Protein AF-A0A3D3TQZ2-F1 (afdb_monomer_lite)

Structure (mmCIF, N/CA/C/O backbone):
data_AF-A0A3D3TQZ2-F1
#
_entry.id   AF-A0A3D3TQZ2-F1
#
loop_
_atom_site.group_PDB
_atom_site.id
_atom_site.type_symbol
_atom_site.label_atom_id
_atom_site.label_alt_id
_atom_site.label_comp_id
_atom_site.label_asym_id
_atom_site.label_entity_id
_atom_site.label_seq_id
_atom_site.pdbx_PDB_ins_code
_atom_site.Cartn_x
_atom_site.Cartn_y
_atom_site.Cartn_z
_atom_site.occupancy
_atom_site.B_iso_or_equiv
_atom_site.auth_seq_id
_atom_site.auth_comp_id
_atom_site.auth_asym_id
_atom_site.auth_atom_id
_atom_site.pdbx_PDB_model_num
ATOM 1 N N . MET A 1 1 ? -5.669 22.624 -3.097 1.00 35.56 1 MET A N 1
ATOM 2 C CA . MET A 1 1 ? -6.122 21.303 -2.611 1.00 35.56 1 MET A CA 1
ATOM 3 C C . MET A 1 1 ? -7.088 20.738 -3.636 1.00 35.56 1 MET A C 1
ATOM 5 O O . MET A 1 1 ? -8.166 21.293 -3.800 1.00 35.56 1 MET A O 1
ATOM 9 N N . ILE A 1 2 ? -6.686 19.720 -4.396 1.00 30.61 2 ILE A N 1
ATOM 10 C CA . ILE A 1 2 ? -7.606 19.037 -5.312 1.00 30.61 2 ILE A CA 1
ATOM 11 C C . ILE A 1 2 ? -8.551 18.220 -4.428 1.00 30.61 2 ILE A C 1
ATOM 13 O O . ILE A 1 2 ? -8.121 17.253 -3.806 1.00 30.61 2 ILE A O 1
ATOM 17 N N . GLN A 1 3 ? -9.818 18.628 -4.320 1.00 32.72 3 GLN A N 1
ATOM 18 C CA . GLN A 1 3 ? -10.843 17.768 -3.736 1.00 32.72 3 GLN A CA 1
ATOM 19 C C . GLN A 1 3 ? -11.040 16.571 -4.672 1.00 32.72 3 GLN A C 1
ATOM 21 O O . GLN A 1 3 ? -11.679 16.689 -5.720 1.00 32.72 3 GLN A O 1
ATOM 26 N N . LEU A 1 4 ? -10.514 15.409 -4.285 1.00 42.62 4 LEU A N 1
ATOM 27 C CA . LEU A 1 4 ? -10.964 14.110 -4.783 1.00 42.62 4 LEU A CA 1
ATOM 28 C C . LEU A 1 4 ? -12.399 13.901 -4.278 1.00 42.62 4 LEU A C 1
ATOM 30 O O . LEU A 1 4 ? -12.632 13.224 -3.287 1.00 42.62 4 LEU A O 1
ATOM 34 N N . LYS A 1 5 ? -13.367 14.554 -4.931 1.00 44.31 5 LYS A N 1
ATOM 35 C CA . LYS A 1 5 ? -14.749 14.774 -4.458 1.00 44.31 5 LYS A CA 1
ATOM 36 C C . LYS A 1 5 ? -15.580 13.512 -4.150 1.00 44.31 5 LYS A C 1
ATOM 38 O O . LYS A 1 5 ? -16.738 13.651 -3.782 1.00 44.31 5 LYS A O 1
ATOM 43 N N . ASN A 1 6 ? -15.035 12.309 -4.335 1.00 49.56 6 ASN A N 1
ATOM 44 C CA . ASN A 1 6 ? -15.738 11.034 -4.169 1.00 49.56 6 ASN A CA 1
ATOM 45 C C . ASN A 1 6 ? -14.863 9.910 -3.569 1.00 49.56 6 ASN A C 1
ATOM 47 O O . ASN A 1 6 ? -15.240 8.749 -3.696 1.00 49.56 6 ASN A O 1
ATOM 51 N N . GLN A 1 7 ? -13.703 10.209 -2.971 1.00 44.56 7 GLN A N 1
ATOM 52 C CA . GLN A 1 7 ? -12.875 9.182 -2.327 1.00 44.56 7 GLN A CA 1
ATOM 53 C C . GLN A 1 7 ? -12.897 9.378 -0.811 1.00 44.56 7 GLN A C 1
ATOM 55 O O . GLN A 1 7 ? -12.428 10.406 -0.333 1.00 44.56 7 GLN A O 1
ATOM 60 N N . LEU A 1 8 ? -13.451 8.402 -0.089 1.00 51.88 8 LEU A N 1
ATOM 61 C CA . LEU A 1 8 ? -13.454 8.383 1.372 1.00 51.88 8 LEU A CA 1
ATOM 62 C C . LEU A 1 8 ? -12.050 8.053 1.890 1.00 51.88 8 LEU A C 1
ATOM 64 O O . LEU A 1 8 ? -11.363 7.167 1.369 1.00 51.88 8 LEU A O 1
ATOM 68 N N . LEU A 1 9 ? -11.595 8.844 2.856 1.00 55.66 9 LEU A N 1
ATOM 69 C CA . LEU A 1 9 ? -10.313 8.709 3.531 1.00 55.66 9 LEU A CA 1
ATOM 70 C C . LEU A 1 9 ? -10.485 7.852 4.786 1.00 55.66 9 LEU A C 1
ATOM 72 O O . LEU A 1 9 ? -11.559 7.796 5.374 1.00 55.66 9 LEU A O 1
ATOM 76 N N . LEU A 1 10 ? -9.401 7.223 5.245 1.00 56.28 10 LEU A N 1
ATOM 77 C CA . LEU A 1 10 ? -9.411 6.439 6.487 1.00 56.28 10 LEU A CA 1
ATOM 78 C C . LEU A 1 10 ? -9.872 7.280 7.696 1.00 56.28 10 LEU A C 1
ATOM 80 O O . LEU A 1 10 ? -10.566 6.780 8.576 1.00 56.28 10 LEU A O 1
ATOM 84 N N . SER A 1 11 ? -9.529 8.571 7.695 1.00 56.47 11 SER A N 1
ATOM 85 C CA . SER A 1 11 ? -9.971 9.560 8.684 1.00 56.47 11 SER A CA 1
ATOM 86 C C . SER A 1 11 ? -11.468 9.848 8.668 1.00 56.47 11 SER A C 1
ATOM 88 O O . SER A 1 11 ? -11.990 10.323 9.664 1.00 56.47 11 SER A O 1
ATOM 90 N N . ASP A 1 12 ? -12.148 9.605 7.547 1.00 56.94 12 ASP A N 1
ATOM 91 C CA . ASP A 1 12 ? -13.590 9.841 7.442 1.00 56.94 12 ASP A CA 1
ATOM 92 C C . ASP A 1 12 ? -14.388 8.719 8.136 1.00 56.94 12 ASP A C 1
ATOM 94 O O . ASP A 1 12 ? -15.592 8.853 8.323 1.00 56.94 12 ASP A O 1
ATOM 98 N N . ILE A 1 13 ? -13.717 7.615 8.500 1.00 54.47 13 ILE A N 1
ATOM 99 C CA . ILE A 1 13 ? -14.319 6.392 9.055 1.00 54.47 13 ILE A CA 1
ATOM 100 C C . ILE A 1 13 ? -13.888 6.166 10.512 1.00 54.47 13 ILE A C 1
ATOM 102 O O . ILE A 1 13 ? -14.687 5.727 11.334 1.00 54.47 13 ILE A O 1
ATOM 106 N N . TYR A 1 14 ? -12.639 6.482 10.862 1.00 59.88 14 TYR A N 1
ATOM 107 C CA . TYR A 1 14 ? -12.097 6.224 12.196 1.00 59.88 14 TYR A CA 1
ATOM 108 C C . TYR A 1 14 ? -11.654 7.525 12.865 1.00 59.88 14 TYR A C 1
ATOM 110 O O . TYR A 1 14 ? -10.510 7.927 12.680 1.00 59.88 14 TYR A O 1
ATOM 118 N N . GLU A 1 15 ? -12.520 8.156 13.667 1.00 59.81 15 GLU A N 1
ATOM 119 C CA . GLU A 1 15 ? -12.215 9.418 14.377 1.00 59.81 15 GLU A CA 1
ATOM 120 C C . GLU A 1 15 ? -10.935 9.320 15.228 1.00 59.81 15 GLU A C 1
ATOM 122 O O . GLU A 1 15 ? -10.073 10.188 15.158 1.00 59.81 15 GLU A O 1
ATOM 127 N N . GLU A 1 16 ? -10.725 8.200 15.928 1.00 59.53 16 GLU A N 1
ATOM 128 C CA . GLU A 1 16 ? -9.516 7.966 16.742 1.00 59.53 16 GLU A CA 1
ATOM 129 C C . GLU A 1 16 ? -8.221 7.870 15.911 1.00 59.53 16 GLU A C 1
ATOM 131 O O . GLU A 1 16 ? -7.114 8.082 16.413 1.00 59.53 16 GLU A O 1
ATOM 136 N N . VAL A 1 17 ? -8.345 7.525 14.627 1.00 58.50 17 VAL A N 1
ATOM 137 C CA . VAL A 1 17 ? -7.237 7.492 13.662 1.00 58.50 17 VAL A CA 1
ATOM 138 C C . VAL A 1 17 ? -7.191 8.791 12.857 1.00 58.50 17 VAL A C 1
ATOM 140 O O . VAL A 1 17 ? -6.137 9.126 12.321 1.00 58.50 17 VAL A O 1
ATOM 143 N N . ALA A 1 18 ? -8.293 9.541 12.792 1.00 60.00 18 ALA A N 1
ATOM 144 C CA . ALA A 1 18 ? -8.422 10.784 12.052 1.00 60.00 18 ALA A CA 1
ATOM 145 C C . ALA A 1 18 ? -7.456 11.838 12.579 1.00 60.00 18 ALA A C 1
ATOM 147 O O . ALA A 1 18 ? -6.769 12.448 11.765 1.00 60.00 18 ALA A O 1
ATOM 148 N N . ASP A 1 19 ? -7.302 11.956 13.900 1.00 62.97 19 ASP A N 1
ATOM 149 C CA . ASP A 1 19 ? -6.331 12.868 14.513 1.00 62.97 19 ASP A CA 1
ATOM 150 C C . ASP A 1 19 ? -4.907 12.565 14.014 1.00 62.97 19 ASP A C 1
ATOM 152 O O . ASP A 1 19 ? -4.181 13.443 13.559 1.00 62.97 19 ASP A O 1
ATOM 156 N N . TYR A 1 20 ? -4.507 11.292 13.964 1.00 62.59 20 TYR A N 1
ATOM 157 C CA . TYR A 1 20 ? -3.187 10.912 13.444 1.00 62.59 20 TYR A CA 1
ATOM 158 C C . TYR A 1 20 ? -3.079 11.007 11.921 1.00 62.59 20 TYR A C 1
ATOM 160 O O . TYR A 1 20 ? -2.020 11.329 11.391 1.00 62.59 20 TYR A O 1
ATOM 168 N N . PHE A 1 21 ? -4.150 10.713 11.195 1.00 62.72 21 PHE A N 1
ATOM 169 C CA . PHE A 1 21 ? -4.146 10.674 9.736 1.00 62.72 21 PHE A CA 1
ATOM 170 C C . PHE A 1 21 ? -4.248 12.077 9.112 1.00 62.72 21 PHE A C 1
ATOM 172 O O . PHE A 1 21 ? -3.693 12.316 8.035 1.00 62.72 21 PHE A O 1
ATOM 179 N N . GLN A 1 22 ? -4.923 13.011 9.788 1.00 62.84 22 GLN A N 1
ATOM 180 C CA . GLN A 1 22 ? -5.121 14.397 9.357 1.00 62.84 22 GLN A CA 1
ATOM 181 C C . GLN A 1 22 ? -4.151 15.369 10.034 1.00 62.84 22 GLN A C 1
ATOM 183 O O . GLN A 1 22 ? -3.603 16.225 9.339 1.00 62.84 22 GLN A O 1
ATOM 188 N N . GLU A 1 23 ? -3.889 15.231 11.339 1.00 66.25 23 GLU A N 1
ATOM 189 C CA . GLU A 1 23 ? -3.060 16.190 12.085 1.00 66.25 23 GLU A CA 1
ATOM 190 C C . GLU A 1 23 ? -1.571 15.801 12.138 1.00 66.25 23 GLU A C 1
ATOM 192 O O . GLU A 1 23 ? -0.720 16.691 12.150 1.00 66.25 23 GLU A O 1
ATOM 197 N N . ASP A 1 24 ? -1.221 14.503 12.094 1.00 76.88 24 ASP A N 1
ATOM 198 C CA . ASP A 1 24 ? 0.177 14.036 12.218 1.00 76.88 24 ASP A CA 1
ATOM 199 C C . ASP A 1 24 ? 0.514 12.807 11.341 1.00 76.88 24 ASP A C 1
ATOM 201 O O . ASP A 1 24 ? 0.847 11.712 11.816 1.00 76.88 24 ASP A O 1
ATOM 205 N N . LYS A 1 25 ? 0.478 13.003 10.013 1.00 78.25 25 LYS A N 1
ATOM 206 C CA . LYS A 1 25 ? 0.891 11.988 9.019 1.00 78.25 25 LYS A CA 1
ATOM 207 C C . LYS A 1 25 ? 2.255 11.341 9.323 1.00 78.25 25 LYS A C 1
ATOM 209 O O . LYS A 1 25 ? 2.364 10.121 9.167 1.00 78.25 25 LYS A O 1
ATOM 214 N N . PRO A 1 26 ? 3.298 12.083 9.754 1.00 84.19 26 PRO A N 1
ATOM 215 C CA . PRO A 1 26 ? 4.565 11.479 10.166 1.00 84.19 26 PRO A CA 1
ATOM 216 C C . PRO A 1 26 ? 4.422 10.460 11.303 1.00 84.19 26 PRO A C 1
ATOM 218 O O . PRO A 1 26 ? 5.021 9.384 11.239 1.00 84.19 26 PRO A O 1
ATOM 221 N N . LYS A 1 27 ? 3.619 10.749 12.335 1.00 83.69 27 LYS A N 1
ATOM 222 C CA . LYS A 1 27 ? 3.353 9.791 13.418 1.00 83.69 27 LYS A CA 1
ATOM 223 C C . LYS A 1 27 ? 2.613 8.554 12.919 1.00 83.69 27 LYS A C 1
ATOM 225 O O . LYS A 1 27 ? 2.981 7.447 13.313 1.00 83.69 27 LYS A O 1
ATOM 230 N N . PHE A 1 28 ? 1.642 8.710 12.019 1.00 82.88 28 PHE A N 1
ATOM 231 C CA . PHE A 1 28 ? 0.957 7.567 11.410 1.00 82.88 28 PHE A CA 1
ATOM 232 C C . PHE A 1 28 ? 1.923 6.669 10.619 1.00 82.88 28 PHE A C 1
ATOM 234 O O . PHE A 1 28 ? 1.911 5.449 10.778 1.00 82.88 28 PHE A O 1
ATOM 241 N N . ILE A 1 29 ? 2.823 7.264 9.829 1.00 87.31 29 ILE A N 1
ATOM 242 C CA . ILE A 1 29 ? 3.868 6.528 9.102 1.00 87.31 29 ILE A CA 1
ATOM 243 C C . ILE A 1 29 ? 4.761 5.730 10.062 1.00 87.31 29 ILE A C 1
ATOM 245 O O . ILE A 1 29 ? 5.030 4.560 9.802 1.00 87.31 29 ILE A O 1
ATOM 249 N N . LYS A 1 30 ? 5.162 6.310 11.199 1.00 88.38 30 LYS A N 1
ATOM 250 C CA . LYS A 1 30 ? 5.962 5.596 12.212 1.00 88.38 30 LYS A CA 1
ATOM 251 C C . LYS A 1 30 ? 5.223 4.403 12.819 1.00 88.38 30 LYS A C 1
ATOM 253 O O . LYS A 1 30 ? 5.843 3.385 13.114 1.00 88.38 30 LYS A O 1
ATOM 258 N N . ILE A 1 31 ? 3.908 4.511 13.022 1.00 88.56 31 ILE A N 1
ATOM 259 C CA . ILE A 1 31 ? 3.082 3.387 13.494 1.00 88.56 31 ILE A CA 1
ATOM 260 C C . ILE A 1 31 ? 3.047 2.287 12.431 1.00 88.56 31 ILE A C 1
ATOM 262 O O . ILE A 1 31 ? 3.270 1.122 12.760 1.00 88.56 31 ILE A O 1
ATOM 266 N N . PHE A 1 32 ? 2.820 2.657 11.167 1.00 89.62 32 PHE A N 1
ATOM 267 C CA . PHE A 1 32 ? 2.846 1.723 10.043 1.00 89.62 32 PHE A CA 1
ATOM 268 C C . PHE A 1 32 ? 4.193 0.991 9.961 1.00 89.62 32 PHE A C 1
ATOM 270 O O . PHE A 1 32 ? 4.216 -0.234 9.993 1.00 89.62 32 PHE A O 1
ATOM 277 N N . GLU A 1 33 ? 5.307 1.723 9.956 1.00 91.50 33 GLU A N 1
ATOM 278 C CA . GLU A 1 33 ? 6.662 1.161 9.905 1.00 91.50 33 GLU A CA 1
ATOM 279 C C . GLU A 1 33 ? 6.942 0.197 11.066 1.00 91.50 33 GLU A C 1
ATOM 281 O O . GLU A 1 33 ? 7.510 -0.876 10.878 1.00 91.50 33 GLU A O 1
ATOM 286 N N . LYS A 1 34 ? 6.510 0.560 12.278 1.00 92.50 34 LYS A N 1
ATOM 287 C CA . LYS A 1 34 ? 6.760 -0.228 13.487 1.00 92.50 34 LYS A CA 1
ATOM 288 C C . LYS A 1 34 ? 5.954 -1.526 13.542 1.00 92.50 34 LYS A C 1
ATOM 290 O O . LYS A 1 34 ? 6.433 -2.509 14.107 1.00 92.50 34 LYS A O 1
ATOM 295 N N . HIS A 1 35 ? 4.719 -1.515 13.047 1.00 91.12 35 HIS A N 1
ATOM 296 C CA . HIS A 1 35 ? 3.761 -2.597 13.288 1.00 91.12 35 HIS A CA 1
ATOM 297 C C . HIS A 1 35 ? 3.436 -3.436 12.051 1.00 91.12 35 HIS A C 1
ATOM 299 O O . HIS A 1 35 ? 2.951 -4.558 12.202 1.00 91.12 35 HIS A O 1
ATOM 305 N N . ILE A 1 36 ? 3.712 -2.941 10.844 1.00 92.25 36 ILE A N 1
ATOM 306 C CA . ILE A 1 36 ? 3.392 -3.638 9.599 1.00 92.25 36 ILE A CA 1
ATOM 307 C C . ILE A 1 36 ? 4.658 -4.209 8.970 1.00 92.25 36 ILE A C 1
ATOM 309 O O . ILE A 1 36 ? 5.491 -3.492 8.425 1.00 92.25 36 ILE A O 1
ATOM 313 N N . ASN A 1 37 ? 4.762 -5.539 8.962 1.00 93.50 37 ASN A N 1
ATOM 314 C CA . ASN A 1 37 ? 5.771 -6.241 8.179 1.00 93.50 37 ASN A CA 1
ATOM 315 C C . ASN A 1 37 ? 5.169 -6.722 6.854 1.00 93.50 37 ASN A C 1
ATOM 317 O O . ASN A 1 37 ? 4.555 -7.787 6.785 1.00 93.50 37 ASN A O 1
ATOM 321 N N . MET A 1 38 ? 5.390 -5.950 5.787 1.00 94.88 38 MET A N 1
ATOM 322 C CA . MET A 1 38 ? 4.831 -6.237 4.462 1.00 94.88 38 MET A CA 1
ATOM 323 C C . MET A 1 38 ? 5.217 -7.625 3.932 1.00 94.88 38 MET A C 1
ATOM 325 O O . MET A 1 38 ? 4.407 -8.289 3.294 1.00 94.88 38 MET A O 1
ATOM 329 N N . LYS A 1 39 ? 6.430 -8.109 4.230 1.00 94.00 39 LYS A N 1
ATOM 330 C CA . LYS A 1 39 ? 6.917 -9.416 3.755 1.00 94.00 39 LYS A CA 1
ATOM 331 C C . LYS A 1 39 ? 6.103 -10.581 4.318 1.00 94.00 39 LYS A C 1
ATOM 333 O O . LYS A 1 39 ? 5.978 -11.594 3.643 1.00 94.00 39 LYS A O 1
ATOM 338 N N . LEU A 1 40 ? 5.543 -10.428 5.520 1.00 94.31 40 LEU A N 1
ATOM 339 C CA . LEU A 1 40 ? 4.706 -11.447 6.163 1.00 94.31 40 LEU A CA 1
ATOM 340 C C . LEU A 1 40 ? 3.250 -11.412 5.693 1.00 94.31 40 LEU A C 1
ATOM 342 O O . LEU A 1 40 ? 2.549 -12.407 5.831 1.00 94.31 40 LEU A O 1
ATOM 346 N N . LEU A 1 41 ? 2.798 -10.276 5.160 1.00 95.50 41 LEU A N 1
ATOM 347 C CA . LEU A 1 41 ? 1.420 -10.099 4.704 1.00 95.50 41 LEU A CA 1
ATOM 348 C C . LEU A 1 41 ? 1.208 -10.555 3.260 1.00 95.50 41 LEU A C 1
ATOM 350 O O . LEU A 1 41 ? 0.076 -10.812 2.864 1.00 95.50 41 LEU A O 1
ATOM 354 N N . ILE A 1 42 ? 2.270 -10.619 2.456 1.00 96.50 42 ILE A N 1
ATOM 355 C CA . ILE A 1 42 ? 2.180 -10.980 1.040 1.00 96.50 42 ILE A CA 1
ATOM 356 C C . ILE A 1 42 ? 1.858 -12.480 0.892 1.00 96.50 42 ILE A C 1
ATOM 358 O O . ILE A 1 42 ? 2.653 -13.317 1.322 1.00 96.50 42 ILE A O 1
ATOM 362 N N . PRO A 1 43 ? 0.766 -12.847 0.192 1.00 96.62 43 PRO A N 1
ATOM 363 C CA . PRO A 1 43 ? 0.479 -14.228 -0.157 1.00 96.62 43 PRO A CA 1
ATOM 364 C C . PRO A 1 43 ? 1.589 -14.838 -1.010 1.00 96.62 43 PRO A C 1
ATOM 366 O O . PRO A 1 43 ? 2.093 -14.212 -1.950 1.00 96.62 43 PRO A O 1
ATOM 369 N N . GLN A 1 44 ? 1.889 -16.115 -0.771 1.00 95.94 44 GLN A N 1
ATOM 370 C CA . GLN A 1 44 ? 2.894 -16.846 -1.548 1.00 95.94 44 GLN A CA 1
ATOM 371 C C . GLN A 1 44 ? 2.579 -16.850 -3.054 1.00 95.94 44 GLN A C 1
ATOM 373 O O . GLN A 1 44 ? 3.487 -16.811 -3.882 1.00 95.94 44 GLN A O 1
ATOM 378 N N . THR A 1 45 ? 1.297 -16.859 -3.425 1.00 96.69 45 THR A N 1
ATOM 379 C CA . THR A 1 45 ? 0.849 -16.794 -4.823 1.00 96.69 45 THR A CA 1
ATOM 380 C C . THR A 1 45 ? 1.286 -15.498 -5.504 1.00 96.69 45 THR A C 1
ATOM 382 O O . THR A 1 45 ? 1.808 -15.545 -6.618 1.00 96.69 45 THR A O 1
ATOM 385 N N . PHE A 1 46 ? 1.153 -14.352 -4.830 1.00 97.62 46 PHE A N 1
ATOM 386 C CA . PHE A 1 46 ? 1.605 -13.064 -5.353 1.00 97.62 46 PHE A CA 1
ATOM 387 C C . PHE A 1 46 ? 3.136 -13.000 -5.399 1.00 97.62 46 PHE A C 1
ATOM 389 O O . PHE A 1 46 ? 3.706 -12.599 -6.413 1.00 97.62 46 PHE A O 1
ATOM 396 N N . TYR A 1 47 ? 3.815 -13.477 -4.35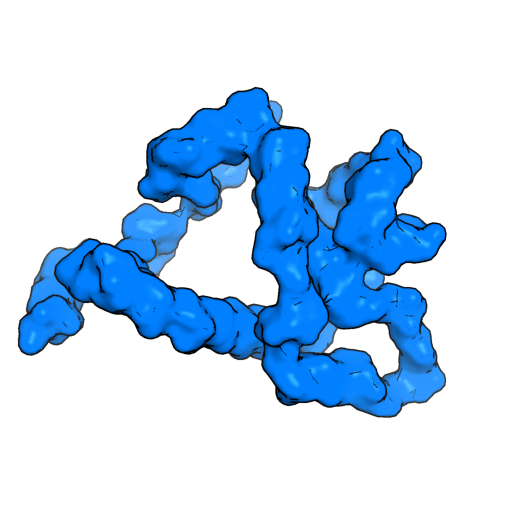2 1.00 96.69 47 TYR A N 1
ATOM 397 C CA . TYR A 1 47 ? 5.275 -13.573 -4.355 1.00 96.69 47 TYR A CA 1
ATOM 398 C C . TYR A 1 47 ? 5.782 -14.359 -5.575 1.00 96.69 47 TYR A C 1
ATOM 400 O O . TYR A 1 47 ? 6.593 -13.858 -6.356 1.00 96.69 47 TYR A O 1
ATOM 408 N N . ASN A 1 48 ? 5.241 -15.558 -5.798 1.00 95.56 48 ASN A N 1
ATOM 409 C CA . ASN A 1 48 ? 5.624 -16.415 -6.917 1.00 95.56 48 ASN A CA 1
ATOM 410 C C . ASN A 1 48 ? 5.337 -15.758 -8.272 1.00 95.56 48 ASN A C 1
ATOM 412 O O . ASN A 1 48 ? 6.170 -15.823 -9.172 1.00 95.56 48 ASN A O 1
ATOM 416 N N . ALA A 1 49 ? 4.184 -15.101 -8.421 1.00 95.19 49 ALA A N 1
ATOM 417 C CA . ALA A 1 49 ? 3.839 -14.394 -9.650 1.00 95.19 49 ALA A CA 1
ATOM 418 C C . ALA A 1 49 ? 4.807 -13.233 -9.930 1.00 95.19 49 ALA A C 1
ATOM 420 O O . ALA A 1 49 ? 5.280 -13.074 -11.057 1.00 95.19 49 ALA A O 1
ATOM 421 N N . TYR A 1 50 ? 5.149 -12.448 -8.905 1.00 95.38 50 TYR A N 1
ATOM 422 C CA . TYR A 1 50 ? 6.055 -11.310 -9.035 1.00 95.38 50 TYR A CA 1
ATOM 423 C C . TYR A 1 50 ? 7.472 -11.728 -9.428 1.00 95.38 50 TYR A C 1
ATOM 425 O O . TYR A 1 50 ? 8.064 -11.116 -10.320 1.00 95.38 50 TYR A O 1
ATOM 433 N N . TYR A 1 51 ? 7.995 -12.782 -8.800 1.00 93.69 51 TYR A N 1
ATOM 434 C CA . TYR A 1 51 ? 9.350 -13.289 -9.031 1.00 93.69 51 TYR A CA 1
ATOM 435 C C . TYR A 1 51 ? 9.430 -14.397 -10.088 1.00 93.69 51 TYR A C 1
ATOM 437 O O . TYR A 1 51 ? 10.491 -14.991 -10.280 1.00 93.69 51 TYR A O 1
ATOM 445 N N . SER A 1 52 ? 8.334 -14.663 -10.801 1.00 92.12 52 SER A N 1
ATOM 446 C CA . SER A 1 52 ? 8.354 -15.550 -11.962 1.00 92.12 52 SER A CA 1
ATOM 447 C C . SER A 1 52 ? 9.356 -15.047 -13.008 1.00 92.12 52 SER A C 1
ATOM 449 O O . SER A 1 52 ? 9.597 -13.845 -13.142 1.00 92.12 52 SER A O 1
ATOM 451 N N . SER A 1 53 ? 9.988 -15.974 -13.732 1.00 80.38 53 SER A N 1
ATOM 452 C CA . SER A 1 53 ? 11.033 -15.623 -14.697 1.00 80.38 53 SER A CA 1
ATOM 453 C C . SER A 1 53 ? 10.456 -14.777 -15.835 1.00 8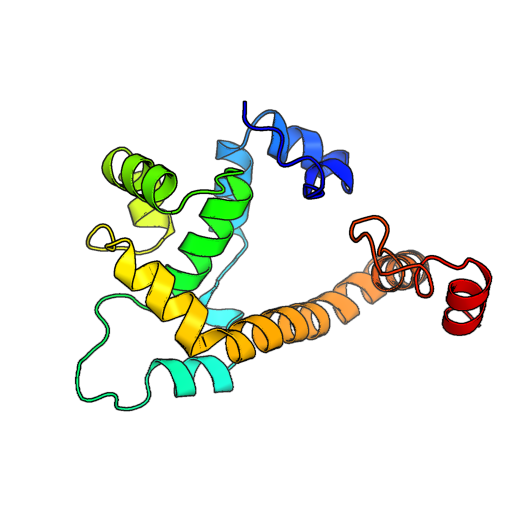0.38 53 SER A C 1
ATOM 455 O O . SER A 1 53 ? 9.759 -15.286 -16.710 1.00 80.38 53 SER A O 1
ATOM 457 N N . THR A 1 54 ? 10.760 -13.477 -15.833 1.00 78.50 54 THR A N 1
ATOM 458 C CA . THR A 1 54 ? 10.355 -12.524 -16.883 1.00 78.50 54 THR A CA 1
ATOM 459 C C . THR A 1 54 ? 11.500 -12.149 -17.828 1.00 78.50 54 THR A C 1
ATOM 461 O O . THR A 1 54 ? 11.406 -11.165 -18.560 1.00 78.50 54 THR A O 1
ATOM 464 N N . GLY A 1 55 ? 12.622 -12.878 -17.781 1.00 72.25 55 GLY A N 1
ATOM 465 C CA . GLY A 1 55 ? 13.822 -12.618 -18.593 1.00 72.25 55 GLY A CA 1
ATOM 466 C C . GLY A 1 55 ? 14.607 -11.352 -18.219 1.00 72.25 55 GLY A C 1
ATOM 467 O O . GLY A 1 55 ? 15.716 -11.167 -18.700 1.00 72.25 55 GLY A O 1
ATOM 468 N N . HIS A 1 56 ? 14.061 -10.504 -17.344 1.00 73.75 56 HIS A N 1
ATOM 469 C CA . HIS A 1 56 ? 14.728 -9.336 -16.771 1.00 73.75 56 HIS A CA 1
ATOM 470 C C . HIS A 1 56 ? 14.502 -9.328 -15.257 1.00 73.75 56 HIS A C 1
ATOM 472 O O . HIS A 1 56 ? 13.340 -9.396 -14.835 1.00 73.75 56 HIS A O 1
ATOM 478 N N . PRO A 1 57 ? 15.568 -9.250 -14.440 1.00 80.38 57 PRO A N 1
ATOM 479 C CA . PRO A 1 57 ? 15.424 -9.141 -12.997 1.00 80.38 57 PRO A CA 1
ATOM 480 C C . PRO A 1 57 ? 14.716 -7.831 -12.645 1.00 80.38 57 PRO A C 1
ATOM 482 O O . PRO A 1 57 ? 14.959 -6.786 -13.251 1.00 80.38 57 PRO A O 1
ATOM 485 N N . ARG A 1 58 ? 13.812 -7.891 -11.666 1.00 87.88 58 ARG A N 1
ATOM 486 C CA . ARG A 1 58 ? 13.126 -6.701 -11.160 1.00 87.88 58 ARG A CA 1
ATOM 487 C C . ARG A 1 58 ? 14.057 -5.954 -10.213 1.00 87.88 58 ARG A C 1
ATOM 489 O O . ARG A 1 58 ? 14.591 -6.553 -9.289 1.00 87.88 58 ARG A O 1
ATOM 496 N N . GLU A 1 59 ? 14.209 -4.656 -10.444 1.00 91.50 59 GLU A N 1
ATOM 497 C CA . GLU A 1 59 ? 15.047 -3.773 -9.621 1.00 91.50 59 GLU A CA 1
ATOM 498 C C . GLU A 1 59 ? 14.482 -3.597 -8.204 1.00 91.50 59 GLU A C 1
ATOM 500 O O . GLU A 1 59 ? 15.224 -3.605 -7.227 1.00 91.50 59 GLU A O 1
ATOM 505 N N . TYR A 1 60 ? 13.156 -3.494 -8.089 1.00 95.06 60 TYR A N 1
ATOM 506 C CA . TYR A 1 60 ? 12.465 -3.251 -6.826 1.00 95.06 60 TYR A CA 1
ATOM 507 C C . TYR A 1 60 ? 11.773 -4.511 -6.314 1.00 95.06 60 TYR A C 1
ATOM 509 O O . TYR A 1 60 ? 11.194 -5.280 -7.090 1.00 95.06 60 TYR A O 1
ATOM 517 N N . SER A 1 61 ? 11.801 -4.720 -4.998 1.00 95.94 61 SER A N 1
ATOM 518 C CA . SER A 1 61 ? 11.129 -5.860 -4.372 1.00 95.94 61 SER A CA 1
ATOM 519 C C . SER A 1 61 ? 9.602 -5.703 -4.392 1.00 95.94 61 SER A C 1
ATOM 521 O O . SER A 1 61 ? 9.080 -4.588 -4.485 1.00 95.94 61 SER A O 1
ATOM 523 N N . LEU A 1 62 ? 8.872 -6.819 -4.276 1.00 96.69 62 LEU A N 1
ATOM 524 C CA . LEU A 1 62 ? 7.409 -6.789 -4.178 1.00 96.69 62 LEU A CA 1
ATOM 525 C C . LEU A 1 62 ? 6.946 -6.005 -2.943 1.00 96.69 62 LEU A C 1
ATOM 527 O O . LEU A 1 62 ? 6.049 -5.169 -3.048 1.00 96.69 62 LEU A O 1
ATOM 531 N N . SER A 1 63 ? 7.587 -6.233 -1.791 1.00 97.00 63 SER A N 1
ATOM 532 C CA . SER A 1 63 ? 7.277 -5.506 -0.557 1.00 97.00 63 SER A CA 1
ATOM 533 C C . SER A 1 63 ? 7.520 -4.011 -0.710 1.00 97.00 63 SER A C 1
ATOM 535 O O . SER A 1 63 ? 6.664 -3.232 -0.313 1.00 97.00 63 SER A O 1
ATOM 537 N N . SER A 1 64 ? 8.618 -3.607 -1.354 1.00 97.12 64 SER A N 1
ATOM 538 C CA . SER A 1 64 ? 8.932 -2.194 -1.594 1.00 97.12 64 SER A CA 1
ATOM 539 C C . SER A 1 64 ? 7.852 -1.503 -2.426 1.00 97.12 64 SER A C 1
ATOM 541 O O . SER A 1 64 ? 7.361 -0.436 -2.063 1.00 97.12 64 SER A O 1
ATOM 543 N N . MET A 1 65 ? 7.425 -2.136 -3.525 1.00 97.44 65 MET A N 1
ATOM 544 C CA . MET A 1 65 ? 6.389 -1.583 -4.401 1.00 97.44 65 MET A CA 1
ATOM 545 C C . MET A 1 65 ? 5.029 -1.480 -3.698 1.00 97.44 65 MET A C 1
ATOM 547 O O . MET A 1 65 ? 4.350 -0.462 -3.840 1.00 97.44 65 MET A O 1
ATOM 551 N N . LEU A 1 66 ? 4.634 -2.493 -2.919 1.00 97.06 66 LEU A N 1
ATOM 552 C CA . LEU A 1 66 ? 3.383 -2.468 -2.152 1.00 97.06 66 LEU A CA 1
ATOM 553 C C . LEU A 1 66 ? 3.415 -1.419 -1.038 1.00 97.06 66 LEU A C 1
ATOM 555 O O . LEU A 1 66 ? 2.484 -0.618 -0.934 1.00 97.06 66 LEU A O 1
ATOM 559 N N . THR A 1 67 ? 4.499 -1.369 -0.260 1.00 96.81 67 THR A N 1
ATOM 560 C CA . THR A 1 67 ? 4.706 -0.345 0.769 1.00 96.81 67 THR A CA 1
ATOM 561 C C . THR A 1 67 ? 4.619 1.052 0.165 1.00 96.81 67 THR A C 1
ATOM 563 O O . THR A 1 67 ? 3.885 1.890 0.679 1.00 96.81 67 THR A O 1
ATOM 566 N N . ALA A 1 68 ? 5.271 1.293 -0.975 1.00 96.56 68 ALA A N 1
ATOM 567 C CA . ALA A 1 68 ? 5.231 2.584 -1.651 1.00 96.56 68 ALA A CA 1
ATOM 568 C C . ALA A 1 68 ? 3.812 2.992 -2.080 1.00 96.56 68 ALA A C 1
ATOM 570 O O . ALA A 1 68 ? 3.426 4.146 -1.896 1.00 96.56 68 ALA A O 1
ATOM 571 N N . LEU A 1 69 ? 3.006 2.059 -2.605 1.00 94.75 69 LEU A N 1
ATOM 572 C CA . LEU A 1 69 ? 1.606 2.343 -2.941 1.00 94.75 69 LEU A CA 1
ATOM 573 C C . LEU A 1 69 ? 0.771 2.679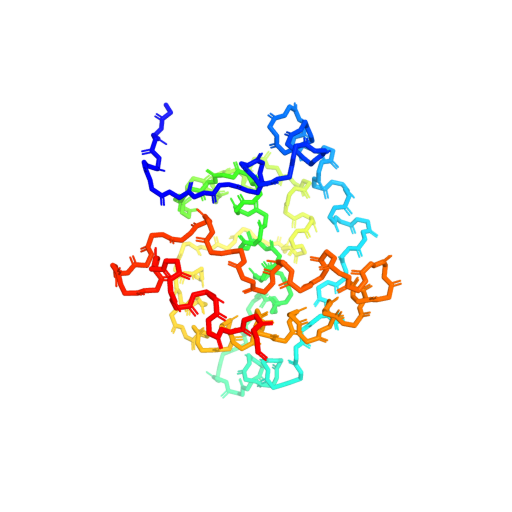 -1.699 1.00 94.75 69 LEU A C 1
ATOM 575 O O . LEU A 1 69 ? -0.045 3.597 -1.754 1.00 94.75 69 LEU A O 1
ATOM 579 N N . ILE A 1 70 ? 0.975 1.974 -0.585 1.00 92.38 70 ILE A N 1
ATOM 580 C CA . ILE A 1 70 ? 0.255 2.231 0.670 1.00 92.38 70 ILE A CA 1
ATOM 581 C C . ILE A 1 70 ? 0.663 3.586 1.254 1.00 92.38 70 ILE A C 1
ATOM 583 O O . ILE A 1 70 ? -0.204 4.399 1.567 1.00 92.38 70 ILE A O 1
ATOM 587 N N . VAL A 1 71 ? 1.962 3.881 1.318 1.00 92.50 71 VAL A N 1
ATOM 588 C CA . VAL A 1 71 ? 2.489 5.173 1.783 1.00 92.50 71 VAL A CA 1
ATOM 589 C C . VAL A 1 71 ? 1.969 6.320 0.916 1.00 92.50 71 VAL A C 1
ATOM 591 O O . VAL A 1 71 ? 1.534 7.340 1.449 1.00 92.50 71 VAL A O 1
ATOM 594 N N . GLN A 1 72 ? 1.914 6.146 -0.409 1.00 91.88 72 GLN A N 1
ATOM 595 C CA . GLN A 1 72 ? 1.310 7.132 -1.308 1.00 91.88 72 GLN A CA 1
ATOM 596 C C . GLN A 1 72 ? -0.148 7.440 -0.915 1.00 91.88 72 GLN A C 1
ATOM 598 O O . GLN A 1 72 ? -0.564 8.603 -0.944 1.00 91.88 72 GLN A O 1
ATOM 603 N N . LYS A 1 73 ? -0.924 6.417 -0.524 1.00 86.81 73 LYS A N 1
ATOM 604 C CA . LYS A 1 73 ? -2.313 6.581 -0.064 1.00 86.81 73 LYS A CA 1
ATOM 605 C C . LYS A 1 73 ? -2.413 7.217 1.316 1.00 86.81 73 LYS A C 1
ATOM 607 O O . LYS A 1 73 ? -3.234 8.114 1.473 1.00 86.81 73 LYS A O 1
ATOM 612 N N . ILE A 1 74 ? -1.556 6.839 2.262 1.00 85.19 74 ILE A N 1
ATOM 613 C CA . ILE A 1 74 ? -1.469 7.468 3.591 1.00 85.19 74 ILE A CA 1
ATOM 614 C C . ILE A 1 74 ? -1.207 8.973 3.460 1.00 85.19 74 ILE A C 1
ATOM 616 O O . ILE A 1 74 ? -1.837 9.793 4.120 1.00 85.19 74 ILE A O 1
ATOM 620 N N . LEU A 1 75 ? -0.312 9.361 2.550 1.00 84.94 75 LEU A N 1
ATOM 621 C CA . LEU A 1 75 ? -0.001 10.768 2.308 1.00 84.94 75 LEU A CA 1
ATOM 622 C C . LEU A 1 75 ? -1.130 11.527 1.587 1.00 84.94 75 LEU A C 1
ATOM 624 O O . LEU A 1 75 ? -1.105 12.761 1.560 1.00 84.94 75 LEU A O 1
ATOM 628 N N . GLY A 1 76 ? -2.130 10.826 1.047 1.00 81.25 76 GLY A N 1
ATOM 629 C CA . GLY A 1 76 ? -3.238 11.414 0.295 1.00 81.25 76 GLY A CA 1
ATOM 630 C C . GLY A 1 76 ? -2.832 11.904 -1.098 1.00 81.25 76 GLY A C 1
ATOM 631 O O . GLY A 1 76 ? -3.427 12.847 -1.615 1.00 81.25 76 GLY A O 1
ATOM 632 N N . ILE A 1 77 ? -1.803 11.304 -1.705 1.00 85.38 77 ILE A N 1
ATOM 633 C CA . ILE A 1 77 ? -1.270 11.734 -3.002 1.00 85.38 77 ILE A CA 1
ATOM 634 C C . ILE A 1 77 ? -1.919 10.913 -4.117 1.00 85.38 77 ILE A C 1
ATOM 636 O O . ILE A 1 77 ? -1.774 9.691 -4.188 1.00 85.38 77 ILE A O 1
ATOM 640 N N . SER A 1 78 ? -2.617 11.580 -5.032 1.00 82.94 78 SER A N 1
ATOM 641 C CA . SER A 1 78 ? -3.246 10.927 -6.186 1.00 82.94 78 SER A CA 1
ATOM 642 C C . SER A 1 78 ? -2.262 10.655 -7.324 1.00 82.94 78 SER A C 1
ATOM 644 O O . SER A 1 78 ? -2.313 9.593 -7.944 1.00 82.94 78 SER A O 1
ATOM 646 N N . GLU A 1 79 ? -1.358 11.594 -7.599 1.00 90.44 79 GLU A N 1
ATOM 647 C CA . GLU A 1 79 ? -0.465 11.543 -8.757 1.00 90.44 79 GLU A CA 1
ATOM 648 C C . GLU A 1 79 ? 0.859 10.840 -8.435 1.00 90.44 79 GLU A C 1
ATOM 650 O O . GLU A 1 79 ? 1.586 11.225 -7.518 1.00 90.44 79 GLU A O 1
ATOM 655 N N . THR A 1 80 ? 1.224 9.833 -9.236 1.00 94.50 80 THR A N 1
ATOM 656 C CA . THR A 1 80 ? 2.506 9.122 -9.085 1.00 94.50 80 THR A CA 1
ATOM 657 C C . THR A 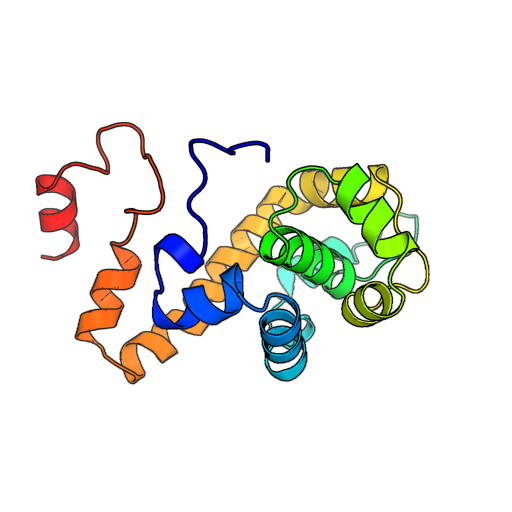1 80 ? 3.700 10.063 -9.252 1.00 94.50 80 THR A C 1
ATOM 659 O O . THR A 1 80 ? 4.653 9.970 -8.485 1.00 94.50 80 THR A O 1
ATOM 662 N N . LYS A 1 81 ? 3.635 11.025 -10.179 1.00 95.31 81 LYS A N 1
ATOM 663 C CA . LYS A 1 81 ? 4.693 12.026 -10.368 1.00 95.31 81 LYS A CA 1
ATOM 664 C C . LYS A 1 81 ? 4.932 12.889 -9.122 1.00 95.31 81 LYS A C 1
ATOM 666 O O . LYS A 1 81 ? 6.079 13.133 -8.759 1.00 95.31 81 LYS A O 1
ATOM 671 N N . GLN A 1 82 ? 3.866 13.315 -8.442 1.00 95.81 82 GLN A N 1
ATOM 672 C CA . GLN A 1 82 ? 3.982 14.073 -7.190 1.00 95.81 82 GLN A CA 1
ATOM 673 C C . GLN A 1 82 ? 4.631 13.228 -6.092 1.00 95.81 82 GLN A C 1
ATOM 675 O O . GLN A 1 82 ? 5.516 13.707 -5.388 1.00 95.81 82 GLN A O 1
ATOM 680 N N . PHE A 1 83 ? 4.245 11.955 -5.989 1.00 96.06 83 PHE A N 1
ATOM 681 C CA . PHE A 1 83 ? 4.847 11.032 -5.031 1.00 96.06 83 PHE A CA 1
ATOM 682 C C . PHE A 1 83 ? 6.341 10.803 -5.302 1.00 96.06 83 PHE A C 1
ATOM 684 O O . PHE A 1 83 ? 7.147 10.878 -4.381 1.00 96.06 83 PHE A O 1
ATOM 691 N N . ILE A 1 84 ? 6.732 10.626 -6.567 1.00 97.00 84 ILE A N 1
ATOM 692 C CA . ILE A 1 84 ? 8.141 10.505 -6.976 1.00 97.00 84 ILE A CA 1
ATOM 693 C C . ILE A 1 84 ? 8.947 11.747 -6.583 1.00 97.00 84 ILE A C 1
ATOM 695 O O . ILE A 1 84 ? 10.061 11.616 -6.080 1.00 97.00 84 ILE A O 1
ATOM 699 N N . ASN A 1 85 ? 8.406 12.953 -6.770 1.00 96.56 85 ASN A N 1
ATOM 700 C CA . ASN A 1 85 ? 9.092 14.176 -6.346 1.00 96.56 85 ASN A CA 1
ATOM 701 C C . ASN A 1 85 ? 9.338 14.189 -4.833 1.00 96.56 85 ASN A C 1
ATOM 703 O O . ASN A 1 85 ? 10.415 14.574 -4.396 1.00 96.56 85 ASN A O 1
ATOM 707 N N . ILE A 1 86 ? 8.374 13.723 -4.038 1.00 94.44 86 ILE A N 1
ATOM 708 C CA . ILE A 1 86 ? 8.526 13.624 -2.582 1.00 94.44 86 ILE A CA 1
ATOM 709 C C . ILE A 1 86 ? 9.578 12.575 -2.207 1.00 94.44 86 ILE A C 1
ATOM 711 O O . ILE A 1 86 ? 10.416 12.853 -1.354 1.00 94.44 86 ILE A O 1
ATOM 715 N N . LEU A 1 87 ? 9.597 11.413 -2.869 1.00 96.19 87 LEU A N 1
ATOM 716 C CA . LEU A 1 87 ? 10.631 10.393 -2.651 1.00 96.19 87 LEU A CA 1
ATOM 717 C C . LEU A 1 87 ? 12.041 10.922 -2.951 1.00 96.19 87 LEU A C 1
ATOM 719 O O . LEU A 1 87 ? 12.974 10.611 -2.221 1.00 96.19 87 LEU A O 1
ATOM 723 N N . ASN A 1 88 ? 12.198 11.764 -3.978 1.00 96.00 88 ASN A N 1
ATOM 724 C CA . ASN A 1 88 ? 13.481 12.414 -4.276 1.00 96.00 88 ASN A CA 1
ATOM 725 C C . ASN A 1 88 ? 13.925 13.410 -3.191 1.00 96.00 88 ASN A C 1
ATOM 727 O O . ASN A 1 88 ? 15.112 13.703 -3.083 1.00 96.00 88 ASN A O 1
ATOM 731 N N . LEU A 1 89 ? 12.986 13.947 -2.409 1.00 94.50 89 LEU A N 1
ATOM 732 C CA . LEU A 1 89 ? 13.249 14.946 -1.372 1.00 94.50 89 LEU A CA 1
ATOM 733 C C . LEU A 1 89 ? 13.347 14.342 0.038 1.00 94.50 89 LEU A C 1
ATOM 735 O O . LEU A 1 89 ? 13.739 15.047 0.964 1.00 94.50 89 LEU A O 1
ATOM 739 N N . SER A 1 90 ? 12.994 13.066 0.220 1.00 93.69 90 SER A N 1
ATOM 740 C CA . SER A 1 90 ? 12.942 12.409 1.529 1.00 93.69 90 SER A CA 1
ATOM 741 C C . SER A 1 90 ? 13.629 11.045 1.499 1.00 93.69 90 SER A C 1
ATOM 743 O O . SER A 1 90 ? 13.064 10.041 1.062 1.00 93.69 90 SER A O 1
ATOM 745 N N . SER A 1 91 ? 14.849 11.002 2.037 1.00 93.00 91 SER A N 1
ATOM 746 C CA . SER A 1 91 ? 15.589 9.755 2.265 1.00 93.00 91 SER A CA 1
ATOM 747 C C . SER A 1 91 ? 14.880 8.830 3.258 1.00 93.00 91 SER A C 1
ATOM 749 O O . SER A 1 91 ? 14.969 7.612 3.131 1.00 93.00 91 SER A O 1
ATOM 751 N N . GLU A 1 92 ? 14.140 9.392 4.212 1.00 92.25 92 GLU A N 1
ATOM 752 C CA . GLU A 1 92 ? 13.348 8.650 5.197 1.00 92.25 92 GLU A CA 1
ATOM 753 C C . GLU A 1 92 ? 12.230 7.850 4.518 1.00 92.25 92 GLU A C 1
ATOM 755 O O . GLU A 1 92 ? 12.106 6.650 4.749 1.0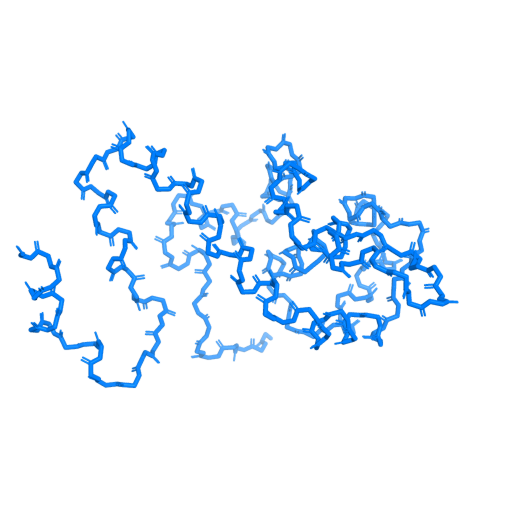0 92.25 92 GLU A O 1
ATOM 760 N N . LEU A 1 93 ? 11.464 8.473 3.613 1.00 93.56 93 LEU A N 1
ATOM 761 C CA . LEU A 1 93 ? 10.425 7.773 2.850 1.00 93.56 93 LEU A CA 1
ATOM 762 C C . LEU A 1 93 ? 11.012 6.745 1.878 1.00 93.56 93 LEU A C 1
ATOM 764 O O . LEU A 1 93 ? 10.399 5.701 1.646 1.00 93.56 93 LEU A O 1
ATOM 768 N N . LEU A 1 94 ? 12.199 7.016 1.328 1.00 95.25 94 LEU A N 1
ATOM 769 C CA . LEU A 1 94 ? 12.915 6.061 0.487 1.00 95.25 94 LEU A CA 1
ATOM 770 C C . LEU A 1 94 ? 13.328 4.814 1.287 1.00 95.25 94 LEU A C 1
ATOM 772 O O . LEU A 1 94 ? 13.089 3.691 0.841 1.00 95.25 94 LEU A O 1
ATOM 776 N N . SER A 1 95 ? 13.875 5.024 2.489 1.00 95.12 95 SER A N 1
ATOM 777 C CA . SER A 1 95 ? 14.250 3.965 3.431 1.00 95.12 95 SER A CA 1
ATOM 778 C C . SER A 1 95 ? 13.037 3.155 3.884 1.00 95.12 95 SER A C 1
ATOM 780 O O . SER A 1 95 ? 13.087 1.929 3.864 1.00 95.12 95 SER A O 1
ATOM 782 N N . LEU A 1 96 ? 11.929 3.823 4.221 1.00 94.62 96 LEU A N 1
ATOM 783 C CA . LEU A 1 96 ? 10.665 3.181 4.593 1.00 94.62 96 LEU A CA 1
ATOM 784 C C . LEU A 1 96 ? 10.145 2.244 3.495 1.00 94.62 96 LEU A C 1
ATOM 786 O O . LEU A 1 96 ? 9.646 1.157 3.775 1.00 94.62 96 LEU A O 1
ATOM 790 N N . CYS A 1 97 ? 10.254 2.661 2.232 1.00 95.50 97 CYS A N 1
ATOM 791 C CA . CYS A 1 97 ? 9.855 1.838 1.092 1.00 95.50 97 CYS A CA 1
ATOM 792 C C . CYS A 1 97 ? 10.901 0.771 0.726 1.00 95.50 97 CYS A C 1
ATOM 794 O O . CYS A 1 97 ? 10.685 0.026 -0.225 1.00 95.50 97 CYS A O 1
ATOM 796 N N . GLU A 1 98 ? 12.028 0.684 1.437 1.00 95.75 98 GLU A N 1
ATOM 797 C CA . GLU A 1 98 ? 13.166 -0.181 1.106 1.00 95.75 98 GLU A CA 1
ATOM 798 C C . GLU A 1 98 ? 13.656 0.015 -0.349 1.00 95.75 98 GLU A C 1
ATOM 800 O O . GLU A 1 98 ? 13.971 -0.951 -1.048 1.00 95.75 98 GLU A O 1
ATOM 805 N N . PHE A 1 99 ? 13.678 1.257 -0.846 1.00 96.25 99 PHE A N 1
ATOM 806 C CA . PHE A 1 99 ? 14.185 1.576 -2.183 1.00 96.25 99 PHE A CA 1
ATOM 807 C C . PHE A 1 99 ? 15.665 1.975 -2.138 1.00 96.25 99 PHE A C 1
ATOM 809 O O . PHE A 1 99 ? 16.068 2.834 -1.360 1.00 96.25 99 PHE A O 1
ATOM 816 N N . SER A 1 100 ? 16.483 1.388 -3.014 1.00 92.69 100 SER A N 1
ATOM 817 C CA . SER A 1 100 ? 17.871 1.822 -3.239 1.00 92.69 100 SER A CA 1
ATOM 818 C C . SER A 1 100 ? 17.951 3.069 -4.127 1.00 92.69 100 SER A C 1
ATOM 820 O O . SER A 1 100 ? 18.836 3.904 -3.957 1.00 92.69 100 SER A O 1
ATOM 822 N N . THR A 1 101 ? 17.019 3.194 -5.071 1.00 95.50 101 THR A N 1
ATOM 823 C CA . THR A 1 101 ? 16.876 4.296 -6.029 1.00 95.50 101 THR A CA 1
ATOM 824 C C . THR A 1 101 ? 15.398 4.653 -6.169 1.00 95.50 101 THR A C 1
ATOM 826 O O . THR A 1 101 ? 14.527 3.816 -5.932 1.00 95.50 101 THR A O 1
ATOM 829 N N . VAL A 1 102 ? 15.083 5.893 -6.552 1.00 96.81 102 VAL A N 1
ATOM 830 C CA . VAL A 1 102 ? 13.686 6.308 -6.749 1.00 96.81 102 VAL A CA 1
ATOM 831 C C . VAL A 1 102 ? 13.126 5.656 -8.023 1.00 96.81 102 VAL A C 1
ATOM 833 O O . VAL A 1 102 ? 13.664 5.910 -9.104 1.00 96.81 102 VAL A O 1
ATOM 836 N N . PRO A 1 103 ? 12.026 4.878 -7.951 1.00 96.38 103 PRO A N 1
ATOM 837 C CA . PRO A 1 103 ? 11.440 4.267 -9.137 1.00 96.38 103 PRO A CA 1
ATOM 838 C C . PRO A 1 103 ? 10.877 5.295 -10.118 1.00 96.38 103 PRO A C 1
ATOM 840 O O . PRO A 1 103 ? 10.219 6.266 -9.737 1.00 96.38 103 PRO A O 1
ATOM 843 N N . HIS A 1 104 ? 11.048 5.025 -11.410 1.00 95.62 104 HIS A N 1
ATOM 844 C CA . HIS A 1 104 ? 10.382 5.786 -12.463 1.00 95.62 104 HIS A CA 1
ATOM 845 C C . HIS A 1 104 ? 8.861 5.572 -12.461 1.00 95.62 104 HIS A C 1
ATOM 847 O O . HIS A 1 104 ? 8.349 4.517 -12.085 1.00 95.62 104 HIS A O 1
ATOM 853 N N . GLU A 1 105 ? 8.119 6.546 -12.989 1.00 95.31 105 GLU A N 1
ATOM 854 C CA . GLU A 1 105 ? 6.653 6.493 -13.100 1.00 95.31 105 GLU A CA 1
ATOM 855 C C . GLU A 1 105 ? 6.146 5.267 -13.882 1.00 95.31 105 GLU A C 1
ATOM 857 O O . GLU A 1 105 ? 5.115 4.671 -13.546 1.00 95.31 105 GLU A O 1
ATOM 862 N N . SER A 1 106 ? 6.903 4.837 -14.894 1.00 94.50 106 SER A N 1
ATOM 863 C CA . SER A 1 106 ? 6.606 3.631 -15.669 1.00 94.50 106 SER A CA 1
ATOM 864 C C . SER A 1 106 ? 6.641 2.359 -14.818 1.00 94.50 106 SER A C 1
ATOM 866 O O . SER A 1 106 ? 5.848 1.453 -15.071 1.00 94.50 106 SER A O 1
ATOM 868 N N . GLN A 1 107 ? 7.483 2.300 -13.781 1.00 95.06 107 GLN A N 1
ATOM 869 C CA . GLN A 1 107 ? 7.588 1.143 -12.887 1.00 95.06 107 GLN A CA 1
ATOM 870 C C . GLN A 1 107 ? 6.319 0.988 -12.047 1.00 95.06 107 GLN A C 1
ATOM 872 O O . GLN A 1 107 ? 5.746 -0.099 -11.992 1.00 95.06 107 GLN A O 1
ATOM 877 N N . PHE A 1 108 ? 5.810 2.084 -11.476 1.00 95.69 108 PHE A N 1
ATOM 878 C CA . PHE A 1 108 ? 4.526 2.085 -10.768 1.00 95.69 108 PHE A CA 1
ATOM 879 C C . PHE A 1 108 ? 3.367 1.706 -11.687 1.00 95.69 108 PHE A C 1
ATOM 881 O O . PHE A 1 108 ? 2.491 0.930 -11.306 1.00 95.69 108 PHE A O 1
ATOM 888 N N . SER A 1 109 ? 3.350 2.258 -12.900 1.00 94.31 109 SER A N 1
ATOM 889 C CA . SER A 1 109 ? 2.287 1.999 -13.873 1.00 94.31 109 SER A CA 1
ATOM 890 C C . SER A 1 109 ? 2.268 0.530 -14.287 1.00 94.31 109 SER A C 1
ATOM 892 O O . SER A 1 109 ? 1.221 -0.111 -14.222 1.00 94.31 109 SER A O 1
ATOM 894 N N . ARG A 1 110 ? 3.439 -0.024 -14.621 1.00 93.88 110 ARG A N 1
ATOM 895 C CA . ARG A 1 110 ? 3.605 -1.429 -14.999 1.00 93.88 110 ARG A CA 1
ATOM 896 C C . ARG A 1 110 ? 3.287 -2.371 -13.849 1.00 93.88 110 ARG A C 1
ATOM 898 O O . ARG A 1 110 ? 2.643 -3.386 -14.079 1.00 93.88 110 ARG A O 1
ATOM 905 N N . PHE A 1 111 ? 3.705 -2.044 -12.628 1.00 95.50 111 PHE A N 1
ATOM 906 C CA . PHE A 1 111 ? 3.383 -2.839 -11.447 1.00 95.50 111 PHE A CA 1
ATOM 907 C C . PHE A 1 111 ? 1.869 -2.943 -11.241 1.00 95.50 111 PHE A C 1
ATOM 909 O O . PHE A 1 111 ? 1.334 -4.048 -11.191 1.00 95.50 111 PHE A O 1
ATOM 916 N N . LYS A 1 112 ? 1.171 -1.799 -11.221 1.00 94.25 112 LYS A N 1
ATOM 917 C CA . LYS A 1 112 ? -0.287 -1.751 -11.042 1.00 94.25 112 LYS A CA 1
ATOM 918 C C . LYS A 1 112 ? -1.034 -2.507 -12.140 1.00 94.25 112 LYS A C 1
ATOM 920 O O . LYS A 1 112 ? -1.946 -3.260 -11.829 1.00 94.25 112 LYS A O 1
ATOM 925 N N . SER A 1 113 ? -0.662 -2.316 -13.407 1.00 93.94 113 SER A N 1
ATOM 926 C CA . SER A 1 113 ? -1.364 -2.965 -14.520 1.00 93.94 113 SER A CA 1
ATOM 927 C C . SER A 1 113 ? -1.079 -4.463 -14.611 1.00 93.94 113 SER A C 1
ATOM 929 O O . SER A 1 113 ? -1.991 -5.239 -14.870 1.00 93.94 113 SER A O 1
ATOM 931 N N . THR A 1 114 ? 0.166 -4.883 -14.368 1.00 94.88 114 THR A N 1
ATOM 932 C CA . THR A 1 114 ? 0.573 -6.294 -14.489 1.00 94.88 114 THR A CA 1
ATOM 933 C C . THR A 1 114 ? 0.010 -7.145 -13.354 1.00 94.88 114 THR A C 1
ATOM 935 O O . THR A 1 114 ? -0.358 -8.293 -13.576 1.00 94.88 114 THR A O 1
ATOM 938 N N . PHE A 1 115 ? -0.065 -6.594 -12.141 1.00 95.81 115 PHE A N 1
ATOM 939 C CA . PHE A 1 115 ? -0.422 -7.346 -10.938 1.00 95.81 115 PHE A CA 1
ATOM 940 C C . PHE A 1 115 ? -1.780 -6.967 -10.357 1.00 95.81 115 PHE A C 1
ATOM 942 O O . PHE A 1 115 ? -2.039 -7.263 -9.197 1.00 95.81 115 PHE A O 1
ATOM 949 N N . LEU A 1 116 ? -2.658 -6.337 -11.142 1.00 94.81 116 LEU A N 1
ATOM 950 C CA . LEU A 1 116 ? -3.956 -5.852 -10.670 1.00 94.81 116 LEU A CA 1
ATOM 951 C C . LEU A 1 116 ? -4.750 -6.923 -9.907 1.00 94.81 116 LEU A C 1
ATOM 953 O O . LEU A 1 116 ? -5.189 -6.675 -8.788 1.00 94.81 116 LEU A O 1
ATOM 957 N N . ASN A 1 117 ? -4.872 -8.121 -10.483 1.00 95.69 117 ASN A N 1
ATOM 958 C CA . ASN A 1 117 ? -5.611 -9.221 -9.859 1.00 95.69 117 ASN A CA 1
ATOM 959 C C . ASN A 1 117 ? -4.938 -9.690 -8.564 1.00 95.69 117 ASN A C 1
ATOM 961 O O . ASN A 1 117 ? -5.604 -9.881 -7.559 1.00 95.69 117 ASN A O 1
ATOM 965 N N . HIS A 1 118 ? -3.608 -9.776 -8.541 1.00 97.44 118 HIS A N 1
ATOM 966 C CA . HIS A 1 118 ? -2.883 -10.151 -7.329 1.00 97.44 118 HIS A CA 1
ATOM 967 C C . HIS A 1 118 ? -2.952 -9.084 -6.230 1.00 97.44 118 HIS A C 1
ATOM 969 O O . HIS A 1 118 ? -2.950 -9.425 -5.052 1.00 97.44 118 HIS A O 1
ATOM 975 N N . ILE A 1 119 ? -3.023 -7.801 -6.595 1.00 95.50 119 ILE A N 1
ATOM 976 C CA . ILE A 1 119 ? -3.264 -6.708 -5.647 1.00 95.50 119 ILE A CA 1
ATOM 977 C C . ILE A 1 119 ? -4.676 -6.835 -5.067 1.00 95.50 119 ILE A C 1
ATOM 979 O O . ILE A 1 119 ? -4.849 -6.675 -3.863 1.00 95.50 119 ILE A O 1
ATOM 983 N N . HIS A 1 120 ? -5.673 -7.147 -5.898 1.00 92.88 120 HIS A N 1
ATOM 984 C CA . HIS A 1 120 ? -7.032 -7.417 -5.432 1.00 92.88 120 HIS A CA 1
ATOM 985 C C . HIS A 1 120 ? -7.067 -8.606 -4.455 1.00 92.88 120 HIS A C 1
ATOM 987 O O . HIS A 1 120 ? -7.547 -8.459 -3.333 1.00 92.88 120 HIS A O 1
ATOM 993 N N . ASP A 1 121 ? -6.467 -9.736 -4.831 1.00 93.81 121 ASP A N 1
ATOM 994 C CA . ASP A 1 121 ? -6.390 -10.933 -3.986 1.00 93.81 121 ASP A CA 1
ATOM 995 C C . ASP A 1 121 ? -5.608 -10.684 -2.691 1.00 93.81 121 ASP A C 1
ATOM 997 O O . ASP A 1 121 ? -5.951 -11.225 -1.645 1.00 93.81 121 ASP A O 1
ATOM 1001 N N . PHE A 1 122 ? -4.577 -9.835 -2.734 1.00 95.75 122 PHE A N 1
ATOM 1002 C CA . PHE A 1 122 ? -3.850 -9.404 -1.544 1.00 95.75 122 PHE A CA 1
ATOM 1003 C C . PHE A 1 122 ? -4.765 -8.681 -0.554 1.00 95.75 122 PHE A C 1
ATOM 1005 O O . PHE A 1 122 ? -4.731 -8.998 0.631 1.00 95.75 122 PHE A O 1
ATOM 1012 N N . PHE A 1 123 ? -5.616 -7.759 -1.012 1.00 90.62 123 PHE A N 1
ATOM 1013 C CA . PHE A 1 123 ? -6.568 -7.091 -0.121 1.00 90.62 123 PHE A CA 1
ATOM 1014 C C . PHE A 1 123 ? -7.613 -8.055 0.444 1.00 90.62 123 PHE A C 1
ATOM 1016 O O . PHE A 1 123 ? -7.903 -7.973 1.635 1.00 90.62 123 PHE A O 1
ATOM 1023 N N . ASN A 1 124 ? -8.111 -9.003 -0.354 1.00 89.88 124 ASN A N 1
ATOM 1024 C CA . ASN A 1 124 ? -8.999 -10.056 0.152 1.00 89.88 124 ASN A CA 1
ATOM 1025 C C . ASN A 1 124 ? -8.296 -10.895 1.232 1.00 89.88 124 ASN A C 1
ATOM 1027 O O . ASN A 1 124 ? -8.847 -11.118 2.305 1.00 89.88 124 ASN A O 1
ATOM 1031 N N . HIS A 1 125 ? -7.032 -11.259 1.008 1.00 93.19 125 HIS A N 1
ATOM 1032 C CA . HIS A 1 125 ? -6.236 -11.979 1.997 1.00 93.19 125 HIS A CA 1
ATOM 1033 C C . HIS A 1 125 ? -6.044 -11.189 3.301 1.00 93.19 125 HIS A C 1
ATOM 1035 O O . HIS A 1 125 ? -6.083 -11.766 4.385 1.00 93.19 125 HIS A O 1
ATOM 1041 N N . LEU A 1 126 ? -5.871 -9.864 3.234 1.00 91.56 126 LEU A N 1
ATOM 1042 C CA . LEU A 1 126 ? -5.808 -9.031 4.440 1.00 91.56 126 LEU A CA 1
ATOM 1043 C C . LEU A 1 126 ? -7.119 -9.071 5.238 1.00 91.56 126 LEU A C 1
ATOM 1045 O O . LEU A 1 126 ? -7.074 -9.019 6.468 1.00 91.56 126 LEU A O 1
ATOM 1049 N N . VAL A 1 127 ? -8.271 -9.200 4.575 1.00 88.31 127 VAL A N 1
ATOM 1050 C CA . VAL A 1 127 ? -9.559 -9.402 5.257 1.00 88.31 127 VAL A CA 1
ATOM 1051 C C . VAL A 1 127 ? -9.568 -10.754 5.965 1.00 88.31 127 VAL A C 1
ATOM 1053 O O . VAL A 1 127 ? -9.878 -10.800 7.151 1.00 88.31 127 VAL A O 1
ATOM 1056 N N . ASP A 1 128 ? -9.120 -11.824 5.305 1.00 90.75 128 ASP A N 1
ATOM 1057 C CA . ASP A 1 128 ? -9.034 -13.158 5.921 1.00 90.75 128 ASP A CA 1
ATOM 1058 C C . ASP A 1 128 ? -8.134 -13.174 7.170 1.00 90.75 128 ASP A C 1
ATOM 1060 O O . ASP A 1 128 ? -8.408 -13.882 8.140 1.00 90.75 128 ASP A O 1
ATOM 1064 N N . LEU A 1 129 ? -7.057 -12.379 7.166 1.00 91.38 129 LEU A N 1
ATOM 1065 C CA . LEU A 1 129 ? -6.158 -12.237 8.314 1.00 91.38 129 LEU A CA 1
ATOM 1066 C C . LEU A 1 129 ? -6.769 -11.410 9.450 1.00 91.38 129 LEU A C 1
ATOM 1068 O O . LEU A 1 129 ? -6.537 -11.704 10.624 1.00 91.38 129 LEU A O 1
ATOM 1072 N N . THR A 1 130 ? -7.504 -10.351 9.117 1.00 89.56 130 THR A N 1
ATOM 1073 C CA . THR A 1 130 ? -8.001 -9.382 10.103 1.00 89.56 130 THR A CA 1
ATOM 1074 C C . THR A 1 130 ? -9.361 -9.763 10.684 1.00 89.56 130 THR A C 1
ATOM 1076 O O . THR A 1 130 ? -9.592 -9.508 11.864 1.00 89.56 130 THR A O 1
ATOM 1079 N N . ASP A 1 131 ? -10.227 -10.450 9.938 1.00 86.88 131 ASP A N 1
ATOM 1080 C CA . ASP A 1 131 ? -11.576 -10.829 10.378 1.00 86.88 131 ASP A CA 1
ATOM 1081 C C . ASP A 1 131 ? -11.591 -11.654 11.686 1.00 86.88 131 ASP A C 1
ATOM 1083 O O . ASP A 1 131 ? -12.306 -11.274 12.622 1.00 86.88 131 ASP A O 1
ATOM 1087 N N . PRO A 1 132 ? -10.755 -12.699 11.871 1.00 90.69 132 PRO A N 1
ATOM 1088 C CA . PRO A 1 132 ? -10.685 -13.417 13.144 1.00 90.69 132 PRO A CA 1
ATOM 1089 C C . PRO A 1 132 ? -10.218 -12.535 14.311 1.00 90.69 132 PRO A C 1
ATOM 1091 O O . PRO A 1 132 ? -10.660 -12.723 15.448 1.00 90.69 132 PRO A O 1
ATOM 1094 N N . ILE A 1 133 ? -9.333 -11.567 14.045 1.00 90.19 133 ILE A N 1
ATOM 1095 C CA . ILE A 1 133 ? -8.841 -10.614 15.048 1.00 90.19 133 ILE A CA 1
ATOM 1096 C C . ILE A 1 133 ? -9.984 -9.689 15.466 1.00 90.19 133 ILE A C 1
ATOM 1098 O O . ILE A 1 133 ? -10.248 -9.544 16.659 1.00 90.19 133 ILE A O 1
ATOM 1102 N N . CYS A 1 134 ? -10.709 -9.128 14.497 1.00 86.75 134 CYS A N 1
ATOM 1103 C CA . CYS A 1 134 ? -11.871 -8.278 14.735 1.00 86.75 134 CYS A CA 1
ATOM 1104 C C . CYS A 1 134 ? -12.955 -9.018 15.530 1.00 86.75 134 CYS A C 1
ATOM 1106 O O . CYS A 1 134 ? -13.424 -8.500 16.542 1.00 86.75 134 CYS A O 1
ATOM 1108 N N . LYS A 1 135 ? -13.289 -10.258 15.148 1.00 86.88 135 LYS A N 1
ATOM 1109 C CA . LYS A 1 135 ? -14.252 -11.105 15.874 1.00 86.88 135 LYS A CA 1
ATOM 1110 C C . LYS A 1 135 ? -13.835 -11.363 17.320 1.00 86.88 135 LYS A C 1
ATOM 1112 O O . LYS A 1 135 ? -14.684 -11.368 18.208 1.00 86.88 135 LYS A O 1
ATOM 1117 N N . LYS A 1 136 ? -12.534 -11.565 17.562 1.00 92.44 136 LYS A N 1
ATOM 1118 C CA . LYS A 1 136 ? -11.982 -11.776 18.907 1.00 92.44 136 LYS A CA 1
ATOM 1119 C C . LYS A 1 136 ? -12.009 -10.506 19.760 1.00 92.44 136 LYS A C 1
ATOM 1121 O O . LYS A 1 136 ? -12.184 -10.609 20.970 1.00 92.44 136 LYS A O 1
ATOM 1126 N N . LEU A 1 137 ? -11.820 -9.337 19.149 1.00 89.31 137 LEU A N 1
ATOM 1127 C CA . LEU A 1 137 ? -11.902 -8.047 19.837 1.00 89.31 137 LEU A CA 1
ATOM 1128 C C . LEU A 1 137 ? -13.347 -7.710 20.211 1.00 89.31 137 LEU A C 1
A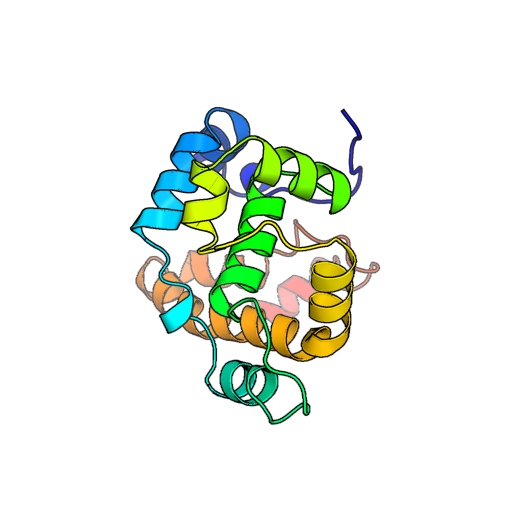TOM 1130 O O . LEU A 1 137 ? -13.623 -7.384 21.363 1.00 89.31 137 LEU A O 1
ATOM 1134 N N . ASN A 1 138 ? -14.265 -7.802 19.249 1.00 88.50 138 ASN A N 1
ATOM 1135 C CA . ASN A 1 138 ? -15.691 -7.609 19.475 1.00 88.50 138 ASN A CA 1
ATOM 1136 C C . ASN A 1 138 ? -16.501 -8.265 18.346 1.00 88.50 138 ASN A C 1
ATOM 1138 O O . ASN A 1 138 ? -16.543 -7.766 17.220 1.00 88.50 138 ASN A O 1
ATOM 1142 N N . SER A 1 139 ? -17.176 -9.375 18.655 1.00 85.38 139 SER A N 1
ATOM 1143 C CA . SER A 1 139 ? -17.925 -10.142 17.655 1.00 85.38 139 SER A CA 1
ATOM 1144 C C . SER A 1 139 ? -19.086 -9.356 17.043 1.00 85.38 139 SER A C 1
ATOM 1146 O O . SER A 1 139 ? -19.345 -9.515 15.852 1.00 85.38 139 SER A O 1
ATOM 1148 N N . ASP A 1 140 ? -19.750 -8.484 17.797 1.00 81.62 140 ASP A N 1
ATOM 1149 C CA . ASP A 1 140 ? -20.903 -7.740 17.289 1.00 81.62 140 ASP A CA 1
ATOM 1150 C C . ASP A 1 140 ? -20.481 -6.564 16.409 1.00 81.62 140 ASP A C 1
ATOM 1152 O O . ASP A 1 140 ? -20.997 -6.426 15.303 1.00 81.62 140 ASP A O 1
ATOM 1156 N N . LEU A 1 141 ? -19.465 -5.794 16.816 1.00 77.88 141 LEU A N 1
ATOM 1157 C CA . LEU A 1 141 ? -18.902 -4.732 15.972 1.00 77.88 141 LEU A CA 1
ATOM 1158 C C . LEU A 1 141 ? -18.231 -5.293 14.711 1.00 77.88 141 LEU A C 1
ATOM 1160 O O . LEU A 1 141 ? -18.315 -4.680 13.651 1.00 77.88 141 LEU A O 1
ATOM 1164 N N . SER A 1 142 ? -17.619 -6.482 14.782 1.00 78.88 142 SER A N 1
ATOM 1165 C CA . SER A 1 142 ? -16.992 -7.108 13.608 1.00 78.88 142 SER A CA 1
ATOM 1166 C C . SER A 1 142 ? -17.984 -7.411 12.478 1.00 78.88 142 SER A C 1
ATOM 1168 O O . SER A 1 142 ? -17.627 -7.308 11.308 1.00 78.88 142 SER A O 1
ATOM 1170 N N . LYS A 1 143 ? -19.251 -7.707 12.809 1.00 71.06 143 LYS A N 1
ATOM 1171 C CA . LYS A 1 143 ? -20.315 -7.925 11.813 1.00 71.06 143 LYS A CA 1
ATOM 1172 C C . LYS A 1 143 ? -20.653 -6.637 11.057 1.00 71.06 143 LYS A C 1
ATOM 1174 O O . LYS A 1 143 ? -21.045 -6.699 9.898 1.00 71.06 143 LYS A O 1
ATOM 1179 N N . ILE A 1 144 ? -20.473 -5.483 11.703 1.00 69.19 144 ILE A N 1
ATOM 1180 C CA . ILE A 1 144 ? -20.743 -4.165 11.118 1.00 69.19 144 ILE A CA 1
ATOM 1181 C C . ILE A 1 144 ? -19.644 -3.788 10.116 1.00 69.19 144 ILE A C 1
ATOM 1183 O O . ILE A 1 144 ? -19.962 -3.236 9.071 1.00 69.19 144 ILE A O 1
ATOM 1187 N N . ILE A 1 145 ? -18.383 -4.168 10.368 1.00 65.81 145 ILE A N 1
ATOM 1188 C CA . ILE A 1 145 ? -17.248 -3.897 9.461 1.00 65.81 145 ILE A CA 1
ATOM 1189 C C . ILE A 1 145 ? -17.484 -4.491 8.061 1.00 65.81 145 ILE A C 1
ATOM 1191 O O . ILE A 1 145 ? -17.175 -3.850 7.063 1.00 65.81 145 ILE A O 1
ATOM 1195 N N . ILE A 1 146 ? -18.069 -5.692 7.972 1.00 56.50 146 ILE A N 1
ATOM 1196 C CA . ILE A 1 146 ? -18.375 -6.363 6.692 1.00 56.50 146 ILE A CA 1
ATOM 1197 C C . ILE A 1 146 ? -19.448 -5.600 5.896 1.00 56.50 146 ILE A C 1
ATOM 1199 O O . ILE A 1 146 ? -19.426 -5.592 4.667 1.00 56.50 146 ILE A O 1
ATOM 1203 N N . ALA A 1 147 ? -20.388 -4.963 6.596 1.00 49.12 147 ALA A N 1
ATOM 1204 C CA . ALA A 1 147 ? -21.481 -4.199 6.003 1.00 49.12 147 ALA A CA 1
ATOM 1205 C C . ALA A 1 147 ? -21.123 -2.724 5.761 1.00 49.12 147 ALA A C 1
ATOM 1207 O O . ALA A 1 147 ? -21.917 -2.000 5.159 1.00 49.12 147 ALA A O 1
ATOM 1208 N N . ASP A 1 148 ? -19.955 -2.266 6.217 1.00 51.47 148 ASP A N 1
ATOM 1209 C CA . ASP A 1 148 ? -19.566 -0.867 6.130 1.00 51.47 148 ASP A CA 1
ATOM 1210 C C . ASP A 1 148 ? -19.065 -0.505 4.723 1.00 51.47 148 ASP A C 1
ATOM 1212 O O . ASP A 1 148 ? -17.878 -0.345 4.441 1.00 51.47 148 ASP A O 1
ATOM 1216 N N . THR A 1 149 ? -20.018 -0.368 3.803 1.00 49.59 149 THR A N 1
ATOM 1217 C CA . THR A 1 149 ? -19.811 0.242 2.488 1.00 49.59 149 THR A CA 1
ATOM 1218 C C . THR A 1 149 ? -20.083 1.741 2.520 1.00 49.59 149 THR A C 1
ATOM 1220 O O . THR A 1 149 ? -20.218 2.345 1.456 1.00 49.59 149 THR A O 1
ATOM 1223 N N . THR A 1 150 ? -20.184 2.377 3.698 1.00 45.16 150 THR A N 1
ATOM 1224 C CA . THR A 1 150 ? -20.447 3.827 3.784 1.00 45.16 150 THR A CA 1
ATOM 1225 C C . THR A 1 150 ? -19.356 4.639 3.068 1.00 45.16 150 THR A C 1
ATOM 1227 O O . THR A 1 150 ? -19.633 5.721 2.554 1.00 45.16 150 THR A O 1
ATOM 1230 N N . GLY A 1 151 ? -18.177 4.013 2.912 1.00 41.44 151 GLY A N 1
ATOM 1231 C CA . GLY A 1 151 ? -17.001 4.330 2.090 1.00 41.44 151 GLY A CA 1
ATOM 1232 C C . GLY A 1 151 ? -17.144 4.303 0.555 1.00 41.44 151 GLY A C 1
ATOM 1233 O O . GLY A 1 151 ? -16.296 4.842 -0.163 1.00 41.44 151 GLY A O 1
ATOM 1234 N N . ILE A 1 152 ? -18.158 3.627 0.016 1.00 46.53 152 ILE A N 1
ATOM 1235 C CA . ILE A 1 152 ? -18.229 3.230 -1.396 1.00 46.53 152 ILE A CA 1
ATOM 1236 C C . ILE A 1 152 ? -19.604 3.615 -1.945 1.00 46.53 152 ILE A C 1
ATOM 1238 O O . ILE A 1 152 ? -20.631 3.043 -1.586 1.00 46.53 152 ILE A O 1
ATOM 1242 N N . LYS A 1 153 ? -19.649 4.564 -2.890 1.00 46.03 153 LYS A N 1
ATOM 1243 C CA . LYS A 1 153 ? -20.858 4.783 -3.702 1.00 46.03 153 LYS A CA 1
ATOM 1244 C C . LYS A 1 153 ? -21.039 3.603 -4.656 1.00 46.03 153 LYS A C 1
ATOM 1246 O O . LYS A 1 153 ? -20.636 3.669 -5.815 1.00 46.03 153 LYS A O 1
ATOM 1251 N N . ALA A 1 154 ? -21.652 2.530 -4.175 1.00 45.16 154 ALA A N 1
ATOM 1252 C CA . ALA A 1 154 ? -22.118 1.455 -5.029 1.00 45.16 154 ALA A CA 1
ATOM 1253 C C . ALA A 1 154 ? -23.269 1.930 -5.931 1.00 45.16 154 ALA A C 1
ATOM 1255 O O . ALA A 1 154 ? -24.053 2.818 -5.569 1.00 45.16 154 ALA A O 1
ATOM 1256 N N . TYR A 1 155 ? -23.395 1.322 -7.113 1.00 52.81 155 TYR A N 1
ATOM 1257 C CA . TYR A 1 155 ? -24.495 1.576 -8.041 1.00 52.81 155 TYR A CA 1
ATOM 1258 C C . TYR A 1 155 ? -25.829 1.152 -7.413 1.00 52.81 155 TYR A C 1
ATOM 1260 O O . TYR A 1 155 ? -26.227 0.014 -7.584 1.00 52.81 155 TYR A O 1
ATOM 1268 N N . THR A 1 156 ? -26.519 2.079 -6.733 1.00 57.81 156 THR A N 1
ATOM 1269 C CA . THR A 1 156 ? -27.933 2.136 -6.256 1.00 57.81 156 THR A CA 1
ATOM 1270 C C . THR A 1 156 ? -28.587 0.919 -5.571 1.00 57.81 156 THR A C 1
ATOM 1272 O O . THR A 1 156 ? -29.426 1.114 -4.699 1.00 57.81 156 THR A O 1
ATOM 1275 N N . LYS A 1 157 ? -28.235 -0.319 -5.913 1.00 52.56 157 LYS A N 1
ATOM 1276 C CA . LYS A 1 157 ? -28.839 -1.565 -5.439 1.00 52.56 157 LYS A CA 1
ATOM 1277 C C . LYS A 1 157 ? -28.240 -2.040 -4.114 1.00 52.56 157 LYS A C 1
ATOM 1279 O O . LYS A 1 157 ? -28.986 -2.483 -3.251 1.00 52.56 157 LYS A O 1
ATOM 1284 N N . GLU A 1 158 ? -26.927 -1.893 -3.950 1.00 48.91 158 GLU A N 1
ATOM 1285 C CA . GLU A 1 158 ? -26.187 -2.291 -2.738 1.00 48.91 158 GLU A CA 1
ATOM 1286 C C . GLU A 1 158 ? -26.386 -1.300 -1.579 1.00 48.91 158 GLU A C 1
ATOM 1288 O O . GLU A 1 158 ? -26.295 -1.691 -0.430 1.00 48.91 158 GLU A O 1
ATOM 1293 N N . ASN A 1 159 ? -26.775 -0.049 -1.862 1.00 52.12 159 ASN A N 1
ATOM 1294 C CA . ASN A 1 159 ? -27.124 0.962 -0.850 1.00 52.12 159 ASN A CA 1
ATOM 1295 C C . ASN A 1 159 ? -28.584 0.861 -0.346 1.00 52.12 159 ASN A C 1
ATOM 1297 O O . ASN A 1 159 ? -29.096 1.792 0.273 1.00 52.12 159 ASN A O 1
ATOM 1301 N N . ASN A 1 160 ? -29.299 -0.229 -0.648 1.00 60.09 160 ASN A N 1
ATOM 1302 C CA . ASN A 1 160 ? -30.687 -0.415 -0.223 1.00 60.09 160 ASN A CA 1
ATOM 1303 C C . ASN A 1 160 ? -30.734 -0.989 1.206 1.00 60.09 160 ASN A C 1
ATOM 1305 O O . ASN A 1 160 ? -30.248 -2.103 1.403 1.00 60.09 160 ASN A O 1
ATOM 1309 N N . PRO A 1 161 ? -31.390 -0.326 2.179 1.00 57.25 161 PRO A N 1
ATOM 1310 C CA . PRO A 1 161 ? -31.551 -0.847 3.542 1.00 57.25 161 PRO A CA 1
ATOM 1311 C C . PRO A 1 161 ? -32.094 -2.283 3.591 1.00 57.25 161 PRO A C 1
ATOM 1313 O O . PRO A 1 161 ? -31.645 -3.090 4.396 1.00 57.25 161 PRO A O 1
ATOM 1316 N N . LYS A 1 162 ? -32.985 -2.642 2.656 1.00 64.12 162 LYS A N 1
ATOM 1317 C CA . LYS A 1 162 ? -33.552 -3.997 2.549 1.00 64.12 162 LYS A CA 1
ATOM 1318 C C . LYS A 1 162 ? -32.528 -5.051 2.126 1.00 64.12 162 LYS A C 1
ATOM 1320 O O . LYS A 1 162 ? -32.691 -6.222 2.445 1.00 64.12 162 LYS A O 1
ATOM 1325 N N . PHE A 1 163 ? -31.506 -4.655 1.367 1.00 64.56 163 PHE A N 1
ATOM 1326 C CA . PHE A 1 163 ? -30.411 -5.546 0.994 1.00 64.56 163 PHE A CA 1
ATOM 1327 C C . PHE A 1 163 ? -29.503 -5.802 2.202 1.00 64.56 163 PHE A C 1
ATOM 1329 O O . PHE A 1 163 ? -29.203 -6.955 2.494 1.00 64.56 163 PHE A O 1
ATOM 1336 N N . PHE A 1 164 ? -29.169 -4.763 2.973 1.00 56.72 164 PHE A N 1
ATOM 1337 C CA . PHE A 1 164 ? -28.404 -4.915 4.217 1.00 56.72 164 PHE A CA 1
ATOM 1338 C C . PHE A 1 164 ? -29.117 -5.791 5.251 1.00 56.72 164 PHE A C 1
ATOM 1340 O O . PHE A 1 164 ? -28.505 -6.699 5.809 1.00 56.72 164 PHE A O 1
ATOM 1347 N N . GLU A 1 165 ? -30.423 -5.592 5.449 1.00 66.38 165 GLU A N 1
ATOM 1348 C CA . GLU A 1 165 ? -31.232 -6.445 6.331 1.00 66.38 165 GLU A CA 1
ATOM 1349 C C . GLU A 1 165 ? -31.238 -7.918 5.892 1.00 66.38 165 GLU A C 1
ATOM 1351 O O . GLU A 1 165 ? -31.376 -8.799 6.735 1.00 66.38 165 GLU A O 1
ATOM 1356 N N . SER A 1 166 ? -31.063 -8.213 4.599 1.00 71.06 166 SER A N 1
ATOM 1357 C CA . SER A 1 166 ? -30.992 -9.596 4.103 1.00 71.06 166 SER A CA 1
ATOM 1358 C C . SER A 1 166 ? -29.636 -10.278 4.310 1.00 71.06 166 SER A C 1
ATOM 1360 O O . SER A 1 166 ? -29.568 -11.496 4.225 1.00 71.06 166 SER A O 1
ATOM 1362 N N . ILE A 1 167 ? -28.570 -9.507 4.551 1.00 61.81 167 ILE A N 1
ATOM 1363 C CA . ILE A 1 167 ? -27.213 -10.023 4.806 1.00 61.81 167 ILE A CA 1
ATOM 1364 C C . ILE A 1 167 ? -26.972 -10.210 6.311 1.00 61.81 167 ILE A C 1
ATOM 1366 O O . ILE A 1 167 ? -26.192 -11.070 6.712 1.00 61.81 167 ILE A O 1
ATOM 1370 N N . LEU A 1 168 ? -27.614 -9.383 7.142 1.00 59.22 168 LEU A N 1
ATOM 1371 C CA . LEU A 1 168 ? -27.481 -9.416 8.603 1.00 59.22 168 LEU A CA 1
ATOM 1372 C C . LEU A 1 168 ? -28.357 -10.485 9.283 1.00 59.22 168 LEU A C 1
ATOM 1374 O O . LEU A 1 168 ? -28.063 -10.845 10.424 1.00 59.22 168 LEU A O 1
ATOM 1378 N N . ASN A 1 169 ? -29.412 -10.956 8.607 1.00 50.38 169 ASN A N 1
ATOM 1379 C CA . ASN A 1 169 ? -30.296 -12.048 9.044 1.00 50.38 169 ASN A CA 1
ATOM 1380 C C . ASN A 1 169 ? -29.855 -13.392 8.458 1.00 50.38 169 ASN A C 1
ATOM 1382 O O . ASN A 1 169 ? -30.005 -14.408 9.173 1.00 50.38 169 ASN A O 1
#

Radius of gyration: 18.04 Å; chains: 1; bounding box: 51×38×38 Å

Foldseek 3Di:
DPPPVQFDAPLNPDVVCVCCLPVNLVVVLVVCLVPDDQVVLQDPVLQCLVCPCPVDDDQAHPQLLVQLVVSCRSVVHDDPVVSLVVVVVDPPVCVSSVHPDRDDPVVNVCCCVVCVVSVVVSVVSVCVVCLVVLCVVPVVVSVVVVLPCVRPPDDPPSPDPVNVVVSSD

Secondary structure (DSSP, 8-state):
----TT---GGGT-HHHHIIIII-HHHHHHHHHHH--HHHHS-HHHHHHHTS--SS--SS-HHHHHHHHHHHHHTT---HHHHHHHHHH-HHHHHHTT-SSPPPHHHHHHHHHHTHHHHHHHHHHHHHHHHHHHHHH-HHHHHHHHH--TT----SSTT-HHHHHHHH-

pLDDT: mean 80.72, std 18.17, range [30.61, 97.62]

Sequence (169 aa):
MIQLKNQLLLSDIYEEVADYFQEDKPKFIKIFEKHINMKLLIPQTFYNAYYSSTGHPREYSLSSMLTALIVQKILGISETKQFINILNLSSELLSLCEFSTVPHESQFSRFKSTFLNHIHDFFNHLVDLTDPICKKLNSDLSKIIIADTTGIKAYTKENNPKFFESILN